Protein AF-A0A914USP0-F1 (afdb_monomer)

Sequence (148 aa):
LVAVSGEPKIKLSQEVAKITLPGRKRSYRLFGKSGFHILDLMMLDDEPPPQVNQSILCRHPFEESKRAIVVPTRVEPLHVQFWGENRILVDLPTLEGARERVKQSLSHVRQDHKRYLNPTPYKVSVSEKLYTFLHSLWLQNAPIGQLE

pLDDT: mean 94.47, std 4.15, range [68.31, 98.44]

InterPro domains:
  IPR007229 Nicotinate phosphoribosyltransferase family [PTHR11098] (1-148)
  IPR036068 Nicotinate phosphoribosyltransferase-like, C-terminal [SSF51690] (1-145)
  IPR041619 Nicotinate phosphoribosyltransferase C-terminal domain [PF17956] (24-133)

Radius of gyration: 18.16 Å; Cα contacts (8 Å, |Δi|>4): 212; chains: 1; bounding box: 42×36×61 Å

Foldseek 3Di:
DQADPQHGDWDDDPDPVPIDQHAAWWKKFFADPVLATQAIEIEHPPDDFDDAQDWFKWADLRDRVDIDIDRGNDIGTPDDCQDDPNDGPDDDDDPVRVVVVVVVNVVRHDVQQVDPPPRDDGHYTYGPVSSVVRVVVCVVPPDDDDDD

Solvent-accessible surface area (backbone atoms only — not comparable to full-atom values): 8863 Å² total; per-residue (Å²): 126,29,53,57,99,86,43,62,33,71,50,84,51,91,54,68,90,67,43,52,78,48,36,63,66,44,41,34,40,32,20,34,90,87,62,26,62,64,36,39,39,36,34,44,65,88,54,82,79,81,53,63,74,41,78,43,62,36,28,38,81,86,42,85,88,48,58,48,79,44,58,22,66,41,67,42,75,70,73,75,76,47,68,53,97,94,38,76,70,52,86,79,74,49,74,67,55,51,52,48,51,50,56,56,54,56,70,29,44,54,68,58,59,69,39,91,71,86,41,48,82,80,48,65,26,23,30,65,67,43,40,52,50,46,52,53,55,45,64,74,69,50,85,81,83,83,85,132

Secondary structure (DSSP, 8-state):
--EETTEE-----SSGGGPPPPS-EEEEEEEPTTSSEEEEEEEETTSPPPPTT--EEEE-SS-TT-EEEE--SEEEE-----EETTEE-SPPPPHHHHHHHHHHHHHSS-GGGG-SSSPPPPPEEE-HHHHHHHHHHHHHHSPPPPP-

Nearest PDB structures (foldseek):
  4mzy-assembly1_A  TM=9.154E-01  e=1.248E-09  Enterococcus faecalis V583
  4yub-assembly1_B  TM=9.276E-01  e=2.763E-09  Homo sapiens
  4yub-assembly1_A  TM=9.473E-01  e=4.321E-08  Homo sapiens

Mean predicted aligned error: 3.97 Å

Structure (mmCIF, N/CA/C/O backbone):
data_AF-A0A914USP0-F1
#
_entry.id   AF-A0A914USP0-F1
#
loop_
_atom_site.group_PDB
_atom_site.id
_atom_site.type_symbol
_atom_site.label_atom_id
_atom_site.label_alt_id
_atom_site.label_comp_id
_atom_site.label_asym_id
_atom_site.label_entity_id
_atom_site.label_seq_id
_atom_site.pdbx_PDB_ins_code
_atom_site.Cartn_x
_atom_site.Cartn_y
_atom_site.Cartn_z
_atom_site.occupancy
_atom_site.B_iso_or_equiv
_atom_site.auth_seq_id
_atom_site.auth_comp_id
_atom_site.auth_asym_id
_atom_site.auth_atom_id
_atom_site.pdbx_PDB_model_num
ATOM 1 N N . LEU A 1 1 ? -17.903 -2.415 0.036 1.00 87.25 1 LEU A N 1
ATOM 2 C CA . LEU A 1 1 ? -18.267 -1.021 -0.296 1.00 87.25 1 LEU A CA 1
ATOM 3 C C . LEU A 1 1 ? -17.497 -0.097 0.633 1.00 87.25 1 LEU A C 1
ATOM 5 O O . LEU A 1 1 ? -17.545 -0.336 1.829 1.00 87.25 1 LEU A O 1
ATOM 9 N N . VAL A 1 2 ? -16.747 0.873 0.105 1.00 93.00 2 VAL A N 1
ATOM 10 C CA . VAL A 1 2 ? -15.881 1.751 0.926 1.00 93.00 2 VAL A CA 1
ATOM 11 C C . VAL A 1 2 ? -16.444 3.162 1.105 1.00 93.00 2 VAL A C 1
ATOM 13 O O . VAL A 1 2 ? -16.075 3.849 2.055 1.00 93.00 2 VAL A O 1
ATOM 16 N N . ALA A 1 3 ? -17.337 3.590 0.209 1.00 93.81 3 ALA A N 1
ATOM 17 C CA . ALA A 1 3 ? -18.076 4.843 0.302 1.00 93.81 3 ALA A CA 1
ATOM 18 C C . ALA A 1 3 ? -19.391 4.769 -0.497 1.00 93.81 3 ALA A C 1
ATOM 20 O O . ALA A 1 3 ? -19.452 4.046 -1.493 1.00 93.81 3 ALA A O 1
ATOM 21 N N . VAL A 1 4 ? -20.411 5.526 -0.083 1.00 94.00 4 VAL A N 1
ATOM 22 C CA . VAL A 1 4 ? -21.715 5.687 -0.758 1.00 94.00 4 VAL A CA 1
ATOM 23 C C . VAL A 1 4 ? -22.079 7.159 -0.748 1.00 94.00 4 VAL A C 1
ATOM 25 O O . VAL A 1 4 ? -22.039 7.772 0.309 1.00 94.00 4 VAL A O 1
ATOM 28 N N . SER A 1 5 ? -22.407 7.732 -1.908 1.00 92.00 5 SER A N 1
ATOM 29 C CA . SER A 1 5 ? -22.776 9.156 -2.024 1.00 92.00 5 SER A CA 1
ATOM 30 C C . SER A 1 5 ? -21.759 10.118 -1.387 1.00 92.00 5 SER A C 1
ATOM 32 O O . SER A 1 5 ? -22.122 11.152 -0.846 1.00 92.00 5 SER A O 1
ATOM 34 N N . GLY A 1 6 ? -20.470 9.760 -1.425 1.00 87.56 6 GLY A N 1
ATOM 35 C CA . GLY A 1 6 ? -19.387 10.525 -0.795 1.00 87.56 6 GLY A CA 1
ATOM 36 C C . GLY A 1 6 ? -19.138 10.186 0.678 1.00 87.56 6 GLY A C 1
ATOM 37 O O . GLY A 1 6 ? -18.046 10.448 1.175 1.00 87.56 6 GLY A O 1
ATOM 38 N N . GLU A 1 7 ? -20.069 9.517 1.356 1.00 92.19 7 GLU A N 1
ATOM 39 C CA . GLU A 1 7 ? -19.891 9.106 2.745 1.00 92.19 7 GLU A CA 1
ATOM 40 C C . GLU A 1 7 ? -19.054 7.830 2.857 1.00 92.19 7 GLU A C 1
ATOM 42 O O . GLU A 1 7 ? -19.377 6.825 2.212 1.00 92.19 7 GLU A O 1
ATOM 47 N N . PRO A 1 8 ? -18.018 7.801 3.705 1.00 94.38 8 PRO A N 1
ATOM 48 C CA . PRO A 1 8 ? -17.245 6.593 3.955 1.00 94.38 8 PRO A CA 1
ATOM 49 C C . PRO A 1 8 ? -18.080 5.523 4.667 1.00 94.38 8 PRO A C 1
ATOM 51 O O . PRO A 1 8 ? -18.925 5.824 5.505 1.00 94.38 8 PRO A O 1
ATOM 54 N N . LYS A 1 9 ? -17.819 4.251 4.356 1.00 93.56 9 LYS A N 1
ATOM 55 C CA . LYS A 1 9 ? -18.446 3.102 5.021 1.00 93.56 9 LYS A CA 1
ATOM 56 C C . LYS A 1 9 ? -17.372 2.156 5.550 1.00 93.56 9 LYS A C 1
ATOM 58 O O . LYS A 1 9 ? -16.379 1.897 4.867 1.00 93.56 9 LYS A O 1
ATOM 63 N N . ILE A 1 10 ? -17.593 1.642 6.756 1.00 93.94 10 ILE A N 1
ATOM 64 C CA . ILE A 1 10 ? -16.735 0.662 7.420 1.00 93.94 10 ILE A CA 1
ATOM 65 C C . ILE A 1 10 ? -17.568 -0.564 7.791 1.00 93.94 10 ILE A C 1
ATOM 67 O O . ILE A 1 10 ? -18.677 -0.443 8.305 1.00 93.94 10 ILE A O 1
ATOM 71 N N . LYS A 1 11 ? -17.041 -1.755 7.510 1.00 92.56 11 LYS A N 1
ATOM 72 C CA . LYS A 1 11 ? -17.574 -3.012 8.027 1.00 92.56 11 LYS A CA 1
ATOM 73 C C . LYS A 1 11 ? -16.739 -3.425 9.234 1.00 92.56 11 LYS A C 1
ATOM 75 O O . LYS A 1 11 ? -15.535 -3.650 9.092 1.00 92.56 11 LYS A O 1
ATOM 80 N N . LEU A 1 12 ? -17.389 -3.561 10.386 1.00 90.56 12 LEU A N 1
ATOM 81 C CA . LEU A 1 12 ? -16.772 -4.107 11.589 1.00 90.56 12 LEU A CA 1
ATOM 82 C C . LEU A 1 12 ? -16.857 -5.633 11.611 1.00 90.56 12 LEU A C 1
ATOM 84 O O . LEU A 1 12 ? -17.737 -6.247 11.004 1.00 90.56 12 LEU A O 1
ATOM 88 N N . SER A 1 13 ? -15.892 -6.242 12.284 1.00 89.69 13 SER A N 1
ATOM 89 C CA . SER A 1 13 ? -15.756 -7.684 12.445 1.00 89.69 13 SER A CA 1
ATOM 90 C C . SER A 1 13 ? -15.074 -7.952 13.780 1.00 89.69 13 SER A C 1
ATOM 92 O O . SER A 1 13 ? -14.255 -7.145 14.215 1.00 89.69 13 SER A O 1
ATOM 94 N N . GLN A 1 14 ? -15.386 -9.085 14.409 1.00 86.88 14 GLN A N 1
ATOM 95 C CA . GLN A 1 14 ? -14.673 -9.545 15.606 1.00 86.88 14 GLN A CA 1
ATOM 96 C C . GLN A 1 14 ? -13.192 -9.806 15.296 1.00 86.88 14 GLN A C 1
ATOM 98 O O . GLN A 1 14 ? -12.309 -9.456 16.071 1.00 86.88 14 GLN A O 1
ATOM 103 N N . GLU A 1 15 ? -12.908 -10.372 14.122 1.00 88.69 15 GLU A N 1
ATOM 104 C CA . GLU A 1 15 ? -11.541 -10.485 13.620 1.00 88.69 15 GLU A CA 1
ATOM 105 C C . GLU A 1 15 ? -11.093 -9.168 12.986 1.00 88.69 15 GLU A C 1
ATOM 107 O O . GLU A 1 15 ? -11.628 -8.756 11.950 1.00 88.69 15 GLU A O 1
ATOM 112 N N . VAL A 1 16 ? -10.058 -8.559 13.565 1.00 86.06 16 VAL A N 1
ATOM 113 C CA . VAL A 1 16 ? -9.477 -7.284 13.116 1.00 86.06 16 VAL A CA 1
ATOM 114 C C . VAL A 1 16 ? -9.009 -7.350 11.658 1.00 86.06 16 VAL A C 1
ATOM 116 O O . VAL A 1 16 ? -9.239 -6.423 10.886 1.00 86.06 16 VAL A O 1
ATOM 119 N N . ALA A 1 17 ? -8.450 -8.487 11.233 1.00 85.25 17 ALA A N 1
ATOM 120 C CA . ALA A 1 17 ? -8.002 -8.703 9.856 1.00 85.25 17 ALA A CA 1
ATOM 121 C C . ALA A 1 17 ? -9.137 -8.642 8.809 1.00 85.25 17 ALA A C 1
ATOM 123 O O . ALA A 1 17 ? -8.868 -8.466 7.622 1.00 85.25 17 ALA A O 1
ATOM 124 N N . LYS A 1 18 ? -10.403 -8.780 9.230 1.00 89.38 18 LYS A N 1
ATOM 125 C CA . LYS A 1 18 ? -11.592 -8.718 8.363 1.00 89.38 18 LYS A CA 1
ATOM 126 C C . LYS A 1 18 ? -12.265 -7.338 8.361 1.00 89.38 18 LYS A C 1
ATOM 128 O O . LYS A 1 18 ? -13.294 -7.171 7.699 1.00 89.38 18 LYS A O 1
ATOM 133 N N . ILE A 1 19 ? -11.718 -6.360 9.088 1.00 91.94 19 ILE A N 1
ATOM 134 C CA . ILE A 1 19 ? -12.193 -4.974 9.064 1.00 91.94 19 ILE A CA 1
ATOM 135 C C . ILE A 1 19 ? -11.777 -4.331 7.738 1.00 91.94 19 ILE A C 1
ATOM 137 O O . ILE A 1 19 ? -10.642 -4.448 7.281 1.00 91.94 19 ILE A O 1
ATOM 141 N N . THR A 1 20 ? -12.711 -3.643 7.088 1.00 93.31 20 THR A N 1
ATOM 142 C CA . THR A 1 20 ? -12.449 -2.979 5.804 1.00 93.31 20 THR A CA 1
ATOM 143 C C . THR A 1 20 ? -11.856 -1.588 6.005 1.00 93.31 20 THR A C 1
ATOM 145 O O . THR A 1 20 ? -12.352 -0.839 6.841 1.00 93.31 20 THR A O 1
ATOM 148 N N . LEU A 1 21 ? -10.901 -1.178 5.163 1.00 94.81 21 LEU A N 1
ATOM 149 C CA . LEU A 1 21 ? -10.422 0.210 5.139 1.00 94.81 21 LEU A CA 1
ATOM 150 C C . LEU A 1 21 ? -11.479 1.137 4.501 1.00 94.81 21 LEU A C 1
ATOM 152 O O . LEU A 1 21 ? -11.802 0.946 3.319 1.00 94.81 21 LEU A O 1
ATOM 156 N N . PRO A 1 22 ? -11.998 2.149 5.220 1.00 95.00 22 PRO A N 1
ATOM 157 C CA . PRO A 1 22 ? -13.055 3.031 4.727 1.00 95.00 22 PRO A CA 1
ATOM 158 C C . PRO A 1 22 ? -12.543 4.053 3.701 1.00 95.00 22 PRO A C 1
ATOM 160 O O . PRO A 1 22 ? -11.335 4.224 3.514 1.00 95.00 22 PRO A O 1
ATOM 163 N N . GLY A 1 23 ? -13.471 4.722 3.015 1.00 94.88 23 GLY A N 1
ATOM 164 C CA . GLY A 1 23 ? -13.199 5.863 2.134 1.00 94.88 23 GLY A CA 1
ATOM 165 C C . GLY A 1 23 ? -12.622 5.509 0.758 1.00 94.88 23 GLY A C 1
ATOM 166 O O . GLY A 1 23 ? -12.190 4.381 0.496 1.00 94.88 23 GLY A O 1
ATOM 167 N N . ARG A 1 24 ? -12.617 6.490 -0.150 1.00 95.69 24 ARG A N 1
ATOM 168 C CA . ARG A 1 24 ? -11.903 6.396 -1.435 1.00 95.69 24 ARG A CA 1
ATOM 169 C C . ARG A 1 24 ? -10.405 6.569 -1.196 1.00 95.69 24 ARG A C 1
ATOM 171 O O . ARG A 1 24 ? -10.008 7.378 -0.362 1.00 95.69 24 ARG A O 1
ATOM 178 N N . LYS A 1 25 ? -9.590 5.777 -1.894 1.00 96.88 25 LYS A N 1
ATOM 179 C CA . LYS A 1 25 ? -8.150 5.676 -1.641 1.00 96.88 25 LYS A CA 1
ATOM 180 C C . LYS A 1 25 ? -7.341 5.647 -2.930 1.00 96.88 25 LYS A C 1
ATOM 182 O O . LYS A 1 25 ? -7.777 5.075 -3.931 1.00 96.88 25 LYS A O 1
ATOM 187 N N . ARG A 1 26 ? -6.124 6.173 -2.848 1.00 97.50 26 ARG A N 1
ATOM 188 C CA . ARG A 1 26 ? -5.048 5.984 -3.825 1.00 97.50 26 ARG A CA 1
ATOM 189 C C . ARG A 1 26 ? -3.970 5.099 -3.225 1.00 97.50 26 ARG A C 1
ATOM 191 O O . ARG A 1 26 ? -3.810 5.030 -2.007 1.00 97.50 26 ARG A O 1
ATOM 198 N N . SER A 1 27 ? -3.257 4.383 -4.080 1.00 97.94 27 SER A N 1
ATOM 199 C CA . SER A 1 27 ? -2.187 3.485 -3.658 1.00 97.94 27 SER A CA 1
ATOM 200 C C . SER A 1 27 ? -0.917 3.788 -4.429 1.00 97.94 27 SER A C 1
ATOM 202 O O . SER A 1 27 ? -0.960 4.014 -5.639 1.00 97.94 27 SER A O 1
ATOM 204 N N . TYR A 1 28 ? 0.198 3.795 -3.711 1.00 98.44 28 TYR A N 1
ATOM 205 C CA . TYR A 1 28 ? 1.507 4.162 -4.223 1.00 98.44 28 TYR A CA 1
ATOM 206 C C . TYR A 1 28 ? 2.527 3.109 -3.826 1.00 98.44 28 TYR A C 1
ATOM 208 O O . TYR A 1 28 ? 2.604 2.726 -2.663 1.00 98.44 28 TYR A O 1
ATOM 216 N N . ARG A 1 29 ? 3.354 2.682 -4.770 1.00 98.25 29 ARG A N 1
ATOM 217 C CA . ARG A 1 29 ? 4.502 1.830 -4.494 1.00 98.25 29 ARG A CA 1
ATOM 218 C C . ARG A 1 29 ? 5.725 2.679 -4.211 1.00 98.25 29 ARG A C 1
ATOM 220 O O . ARG A 1 29 ? 6.107 3.520 -5.027 1.00 98.25 29 ARG A O 1
ATOM 227 N N . LEU A 1 30 ? 6.339 2.451 -3.055 1.00 98.19 30 LEU A N 1
ATOM 228 C CA . LEU A 1 30 ? 7.528 3.171 -2.616 1.00 98.19 30 LEU A CA 1
ATOM 229 C C . LEU A 1 30 ? 8.783 2.346 -2.901 1.00 98.19 30 LEU A C 1
ATOM 231 O O . LEU A 1 30 ? 8.883 1.182 -2.507 1.00 98.19 30 LEU A O 1
ATOM 235 N N . PHE A 1 31 ? 9.759 2.967 -3.554 1.00 97.62 31 PHE A N 1
ATOM 236 C CA . PHE A 1 31 ? 11.043 2.357 -3.886 1.00 97.62 31 PHE A CA 1
ATOM 237 C C . PHE A 1 31 ? 12.139 2.862 -2.957 1.00 97.62 31 PHE A C 1
ATOM 239 O O . PHE A 1 31 ? 12.176 4.036 -2.589 1.00 97.62 31 PHE A O 1
ATOM 246 N N . GLY A 1 32 ? 13.050 1.964 -2.592 1.00 94.75 32 GLY A N 1
ATOM 247 C CA . GLY A 1 32 ? 14.218 2.298 -1.790 1.00 94.75 32 GLY A CA 1
ATOM 248 C C . GLY A 1 32 ? 15.424 2.693 -2.621 1.00 94.75 32 GLY A C 1
ATOM 249 O O . GLY A 1 32 ? 15.467 2.491 -3.832 1.00 94.75 32 GLY A O 1
ATOM 250 N N . LYS A 1 33 ? 16.467 3.172 -1.938 1.00 93.50 33 LYS A N 1
ATOM 251 C CA . LYS A 1 33 ? 17.760 3.517 -2.556 1.00 93.50 33 LYS A CA 1
ATOM 252 C C . LYS A 1 33 ? 18.376 2.372 -3.367 1.00 93.50 33 LYS A C 1
ATOM 254 O O . LYS A 1 33 ? 19.064 2.627 -4.342 1.00 93.50 33 LYS A O 1
ATOM 259 N N . SER A 1 34 ? 18.098 1.125 -2.992 1.00 92.81 34 SER A N 1
ATOM 260 C CA . SER A 1 34 ? 18.542 -0.075 -3.707 1.00 92.81 34 SER A CA 1
ATOM 261 C C . SER A 1 34 ? 17.767 -0.366 -5.001 1.00 92.81 34 SER A C 1
ATOM 263 O O . SER A 1 34 ? 18.059 -1.353 -5.665 1.00 92.81 34 SER A O 1
ATOM 265 N N . GLY A 1 35 ? 16.760 0.441 -5.352 1.00 93.12 35 GLY A N 1
ATOM 266 C CA . GLY A 1 35 ? 15.921 0.241 -6.537 1.00 93.12 35 GLY A CA 1
ATOM 267 C C . GLY A 1 35 ? 14.846 -0.839 -6.379 1.00 93.12 35 GLY A C 1
ATOM 268 O O . GLY A 1 35 ? 14.094 -1.089 -7.322 1.00 93.12 35 GLY A O 1
ATOM 269 N N . PHE A 1 36 ? 14.744 -1.465 -5.202 1.00 96.56 36 PHE A N 1
ATOM 270 C CA . PHE A 1 36 ? 13.705 -2.444 -4.892 1.00 96.56 36 PHE A CA 1
ATOM 271 C C . PHE A 1 36 ? 12.473 -1.804 -4.248 1.00 96.56 36 PHE A C 1
ATOM 273 O O . PHE A 1 36 ? 12.556 -0.765 -3.584 1.00 96.56 36 PHE A O 1
ATOM 280 N N . HIS A 1 37 ? 11.335 -2.482 -4.381 1.00 95.50 37 HIS A N 1
ATOM 281 C CA . HIS A 1 37 ? 10.106 -2.140 -3.673 1.00 95.50 37 HIS A CA 1
ATOM 282 C C . HIS A 1 37 ? 10.313 -2.239 -2.153 1.00 95.50 37 HIS A C 1
ATOM 284 O O . HIS A 1 37 ? 10.809 -3.253 -1.657 1.00 95.50 37 HIS A O 1
ATOM 290 N N . ILE A 1 38 ? 9.901 -1.211 -1.410 1.00 95.56 38 ILE A N 1
ATOM 291 C CA . ILE A 1 38 ? 9.901 -1.212 0.060 1.00 95.56 38 ILE A CA 1
ATOM 292 C C . ILE A 1 38 ? 8.543 -1.674 0.584 1.00 95.56 38 ILE A C 1
ATOM 294 O O . ILE A 1 38 ? 8.477 -2.597 1.396 1.00 95.56 38 ILE A O 1
ATOM 298 N N . LEU A 1 39 ? 7.485 -0.983 0.160 1.00 97.50 39 LEU A N 1
ATOM 299 C CA . LEU A 1 39 ? 6.107 -1.195 0.590 1.00 97.50 39 LEU A CA 1
ATOM 300 C C . LEU A 1 39 ? 5.137 -0.522 -0.383 1.00 97.50 39 LEU A C 1
ATOM 302 O O . LEU A 1 39 ? 5.533 0.391 -1.118 1.00 97.50 39 LEU A O 1
ATOM 306 N N . ASP A 1 40 ? 3.874 -0.931 -0.319 1.00 98.38 40 ASP A N 1
ATOM 307 C CA . ASP A 1 40 ? 2.766 -0.211 -0.943 1.00 98.38 40 ASP A CA 1
ATOM 308 C C . ASP A 1 40 ? 2.040 0.618 0.131 1.00 98.38 40 ASP A C 1
ATOM 310 O O . ASP A 1 40 ? 1.683 0.118 1.200 1.00 98.38 40 ASP A O 1
ATOM 314 N N . LEU A 1 41 ? 1.850 1.905 -0.142 1.00 98.44 41 LEU A N 1
ATOM 315 C CA . LEU A 1 41 ? 1.215 2.882 0.733 1.00 98.44 41 LEU A CA 1
ATOM 316 C C . LEU A 1 41 ? -0.179 3.226 0.208 1.00 98.44 41 LEU A C 1
ATOM 318 O O . LEU A 1 41 ? -0.327 3.696 -0.918 1.00 98.44 41 LEU A O 1
ATOM 322 N N . MET A 1 42 ? -1.198 3.042 1.040 1.00 98.31 42 MET A N 1
ATOM 323 C CA . MET A 1 42 ? -2.553 3.524 0.800 1.00 98.31 42 MET A CA 1
ATOM 324 C C . MET A 1 42 ? -2.760 4.884 1.467 1.00 98.31 42 MET A C 1
ATOM 326 O O . MET A 1 42 ? -2.410 5.077 2.630 1.00 98.31 42 MET A O 1
ATOM 330 N N . MET A 1 43 ? -3.369 5.807 0.735 1.00 98.06 43 MET A N 1
ATOM 331 C CA . MET A 1 43 ? -3.703 7.159 1.184 1.00 98.06 43 MET A CA 1
ATOM 332 C C . MET A 1 43 ? -5.155 7.455 0.807 1.00 98.06 43 MET A C 1
ATOM 334 O O . MET A 1 43 ? -5.687 6.845 -0.125 1.00 98.06 43 MET A O 1
ATOM 338 N N . LEU A 1 44 ? -5.814 8.361 1.517 1.00 97.12 44 LEU A N 1
ATOM 339 C CA . LEU A 1 44 ? -7.098 8.917 1.103 1.00 97.12 44 LEU A CA 1
ATOM 340 C C . LEU A 1 44 ? -6.950 9.648 -0.239 1.00 97.12 44 LEU A C 1
ATOM 342 O O . LEU A 1 44 ? -5.882 10.143 -0.592 1.00 97.12 44 LEU A O 1
ATOM 346 N N . ASP A 1 45 ? -8.031 9.681 -1.012 1.00 94.94 45 ASP A N 1
ATOM 347 C CA . ASP A 1 45 ? -8.048 10.271 -2.361 1.00 94.94 45 ASP A CA 1
ATOM 3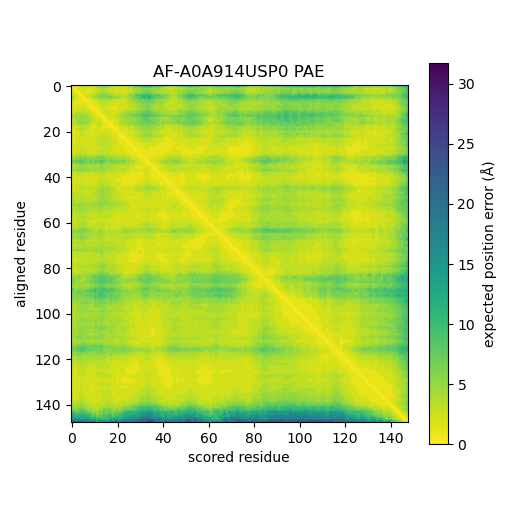48 C C . ASP A 1 45 ? -7.799 11.793 -2.379 1.00 94.94 45 ASP A C 1
ATOM 350 O O . ASP A 1 45 ? -7.368 12.333 -3.396 1.00 94.94 45 ASP A O 1
ATOM 354 N N . ASP A 1 46 ? -8.041 12.468 -1.253 1.00 94.56 46 ASP A N 1
ATOM 355 C CA . ASP A 1 46 ? -7.848 13.909 -1.062 1.00 94.56 46 ASP A CA 1
ATOM 356 C C . ASP A 1 46 ? -6.459 14.275 -0.506 1.00 94.56 46 ASP A C 1
ATOM 358 O O . ASP A 1 46 ? -6.161 15.452 -0.299 1.00 94.56 46 ASP A O 1
ATOM 362 N N . GLU A 1 47 ? -5.601 13.288 -0.233 1.00 96.31 47 GLU A N 1
ATOM 363 C CA . GLU A 1 47 ? -4.228 13.535 0.200 1.00 96.31 47 GLU A CA 1
ATOM 364 C C . GLU A 1 47 ? -3.322 13.886 -0.988 1.00 96.31 47 GLU A C 1
ATOM 366 O O . GLU A 1 47 ? -3.460 13.309 -2.075 1.00 96.31 47 GLU A O 1
ATOM 371 N N . PRO A 1 48 ? -2.342 14.789 -0.796 1.00 96.44 48 PRO A N 1
ATOM 372 C CA . PRO A 1 48 ? -1.297 14.974 -1.787 1.00 96.44 48 PRO A CA 1
ATOM 373 C C . PRO A 1 48 ? -0.499 13.667 -1.954 1.00 96.44 48 PRO A C 1
ATOM 375 O O . PRO A 1 48 ? -0.246 12.969 -0.966 1.00 96.44 48 PRO A O 1
ATOM 378 N N . PRO A 1 49 ? -0.080 13.322 -3.186 1.00 96.50 49 PRO A N 1
ATOM 379 C CA . PRO A 1 49 ? 0.732 12.136 -3.422 1.00 96.50 49 PRO A CA 1
ATOM 380 C C . PRO A 1 49 ? 2.068 12.224 -2.665 1.00 96.50 49 PRO A C 1
ATOM 382 O O . PRO A 1 49 ? 2.605 13.324 -2.490 1.00 96.50 49 PRO A O 1
ATOM 385 N N . PRO A 1 50 ? 2.649 11.082 -2.256 1.00 97.00 50 PRO A N 1
ATOM 386 C CA . PRO A 1 50 ? 3.945 11.080 -1.601 1.00 97.00 50 PRO A CA 1
ATOM 387 C C . PRO A 1 50 ? 5.025 11.540 -2.582 1.00 97.00 50 PRO A C 1
ATOM 389 O O . PRO A 1 50 ? 5.005 11.181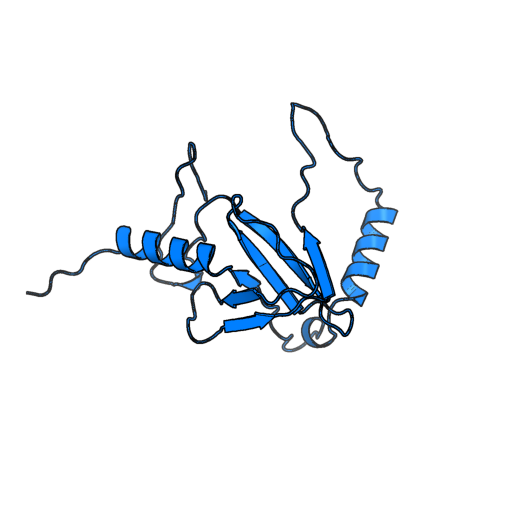 -3.762 1.00 97.00 50 PRO A O 1
ATOM 392 N N . GLN A 1 51 ? 5.975 12.334 -2.093 1.00 97.19 51 GLN A N 1
ATOM 393 C CA . GLN A 1 51 ? 7.035 12.902 -2.921 1.00 97.19 51 GLN A CA 1
ATOM 394 C C . GLN A 1 51 ? 8.331 12.103 -2.801 1.00 97.19 51 GLN A C 1
ATOM 396 O O . GLN A 1 51 ? 8.654 11.524 -1.761 1.00 97.19 51 GLN A O 1
ATOM 401 N N . VAL A 1 52 ? 9.098 12.095 -3.887 1.00 97.44 52 VAL A N 1
ATOM 402 C CA . VAL A 1 52 ? 10.442 11.514 -3.913 1.00 97.44 52 VAL A CA 1
ATOM 403 C C . VAL A 1 52 ? 11.358 12.306 -2.976 1.00 97.44 52 VAL A C 1
ATOM 405 O O . VAL A 1 52 ? 11.299 13.529 -2.930 1.00 97.44 52 VAL A O 1
ATOM 408 N N . ASN A 1 53 ? 12.217 11.604 -2.237 1.00 96.50 53 ASN A N 1
ATOM 409 C CA . ASN A 1 53 ? 13.153 12.146 -1.247 1.00 96.50 53 ASN A CA 1
ATOM 410 C C . ASN A 1 53 ? 12.511 12.863 -0.044 1.00 96.50 53 ASN A C 1
ATOM 412 O O . ASN A 1 53 ? 13.235 13.424 0.777 1.00 96.50 53 ASN A O 1
ATOM 416 N N . GLN A 1 54 ? 11.188 12.787 0.122 1.00 97.19 54 GLN A N 1
ATOM 417 C CA . GLN A 1 54 ? 10.493 13.285 1.308 1.00 97.19 54 GLN A CA 1
ATOM 418 C C . GLN A 1 54 ? 10.175 12.132 2.265 1.00 97.19 54 GLN A C 1
ATOM 420 O O . GLN A 1 54 ? 9.711 11.072 1.848 1.00 97.19 54 GLN A O 1
ATOM 425 N N . SER A 1 55 ? 10.430 12.318 3.561 1.00 96.69 55 SER A N 1
ATOM 426 C CA . SER A 1 55 ? 10.070 11.317 4.563 1.00 96.69 55 SER A CA 1
ATOM 427 C C . SER A 1 55 ? 8.553 11.212 4.717 1.00 96.69 55 SER A C 1
ATOM 429 O O . SER A 1 55 ? 7.843 12.213 4.790 1.00 96.69 55 SER A O 1
ATOM 431 N N . ILE A 1 56 ? 8.055 9.980 4.806 1.00 97.25 56 ILE A N 1
ATOM 432 C CA . ILE A 1 56 ? 6.651 9.689 5.082 1.00 97.25 56 ILE A CA 1
ATOM 433 C C . ILE A 1 56 ? 6.528 8.594 6.139 1.00 97.25 56 ILE A C 1
ATOM 435 O O . ILE A 1 56 ? 7.211 7.566 6.088 1.00 97.25 56 ILE A O 1
ATOM 439 N N . LEU A 1 57 ? 5.654 8.826 7.120 1.00 97.62 57 LEU A N 1
ATOM 440 C CA . LEU A 1 57 ? 5.313 7.837 8.134 1.00 97.62 57 LEU A CA 1
ATOM 441 C C . LEU A 1 57 ? 4.326 6.824 7.546 1.00 97.62 57 LEU A C 1
ATOM 443 O O . LEU A 1 57 ? 3.217 7.173 7.149 1.00 97.62 57 LEU A O 1
ATOM 447 N N . CYS A 1 58 ? 4.742 5.564 7.512 1.00 97.75 58 CYS A N 1
ATOM 448 C CA . CYS A 1 58 ? 3.957 4.433 7.039 1.00 97.75 58 CYS A CA 1
ATOM 449 C C . CYS A 1 58 ? 3.541 3.581 8.240 1.00 97.75 58 CYS A C 1
ATOM 451 O O . CYS A 1 58 ? 4.399 3.128 9.006 1.00 97.75 58 CYS A O 1
ATOM 453 N N . ARG A 1 59 ? 2.237 3.351 8.409 1.00 97.75 59 ARG A N 1
ATOM 454 C CA . ARG A 1 59 ? 1.687 2.596 9.546 1.00 97.75 59 ARG A CA 1
ATOM 455 C C . ARG A 1 59 ? 0.993 1.331 9.0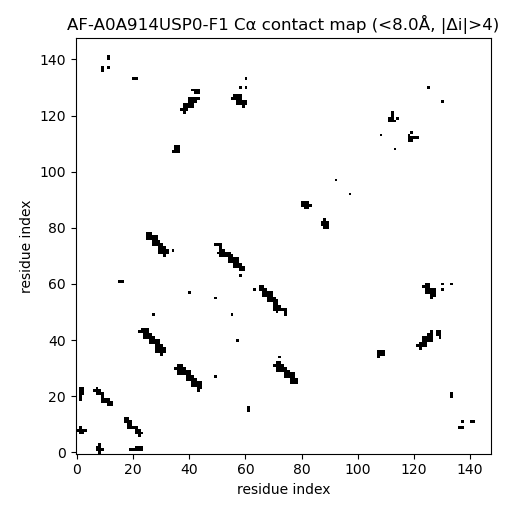75 1.00 97.75 59 ARG A C 1
ATOM 457 O O . ARG A 1 59 ? 0.367 1.319 8.016 1.00 97.75 59 ARG A O 1
ATOM 464 N N . HIS A 1 60 ? 1.074 0.268 9.865 1.00 96.75 60 HIS A N 1
ATOM 465 C CA . HIS A 1 60 ? 0.157 -0.849 9.705 1.00 96.75 60 HIS A CA 1
ATOM 466 C C . HIS A 1 60 ? -1.254 -0.386 10.103 1.00 96.75 60 HIS A C 1
ATOM 468 O O . HIS A 1 60 ? -1.392 0.304 11.113 1.00 96.75 60 HIS A O 1
ATOM 474 N N . PRO A 1 61 ? -2.307 -0.741 9.348 1.00 94.25 61 PRO A N 1
ATOM 475 C CA . PRO A 1 61 ? -3.661 -0.256 9.620 1.00 94.25 61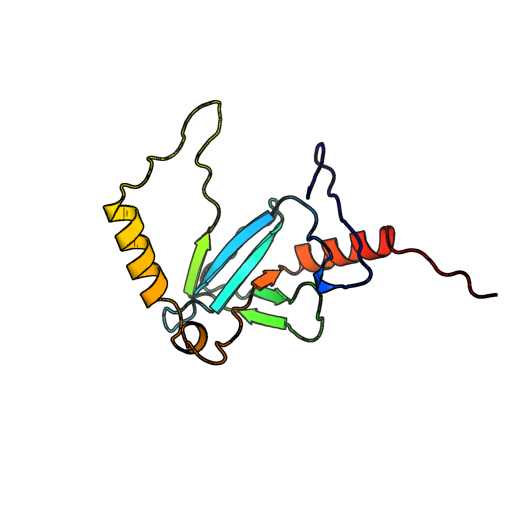 PRO A CA 1
ATOM 476 C C . PRO A 1 61 ? -4.221 -0.682 10.982 1.00 94.25 61 PRO A C 1
ATOM 478 O O . PRO A 1 61 ? -5.082 0.009 11.510 1.00 94.25 61 PRO A O 1
ATOM 481 N N . PHE A 1 62 ? -3.741 -1.796 11.540 1.00 92.19 62 PHE A N 1
ATOM 482 C CA . PHE A 1 62 ? -4.328 -2.419 12.733 1.00 92.19 62 PHE A CA 1
ATOM 483 C C . PHE A 1 62 ? -3.328 -2.767 13.843 1.00 92.19 62 PHE A C 1
ATOM 485 O O . PHE A 1 62 ? -3.725 -3.224 14.905 1.00 92.19 62 PHE A O 1
ATOM 492 N N . GLU A 1 63 ? -2.024 -2.618 13.592 1.00 93.44 63 GLU A N 1
ATOM 493 C CA . GLU A 1 63 ? -0.985 -2.987 14.563 1.00 93.44 63 GLU A CA 1
ATOM 494 C C . GLU A 1 63 ? -0.135 -1.755 14.852 1.00 93.44 63 GLU A C 1
ATOM 496 O O . GLU A 1 63 ? 0.764 -1.415 14.085 1.00 93.44 63 GLU A O 1
ATOM 501 N N . GLU A 1 64 ? -0.431 -1.063 15.949 1.00 89.94 64 GLU A N 1
ATOM 502 C CA . GLU A 1 64 ? 0.115 0.274 16.223 1.00 89.94 64 GLU A CA 1
ATOM 503 C C . GLU A 1 64 ? 1.643 0.290 16.371 1.00 89.94 64 GLU A C 1
ATOM 505 O O . GLU A 1 64 ? 2.313 1.257 15.995 1.00 89.94 64 GLU A O 1
ATOM 510 N N . SER A 1 65 ? 2.203 -0.810 16.881 1.00 93.00 65 SER A N 1
ATOM 511 C CA . SER A 1 65 ? 3.645 -1.008 17.039 1.00 93.00 65 SER A CA 1
ATOM 512 C C . SER A 1 65 ? 4.376 -1.148 15.699 1.00 93.00 65 SER A C 1
ATOM 514 O O . SER A 1 65 ? 5.577 -0.879 15.619 1.00 93.00 65 SER A O 1
ATOM 516 N N . LYS A 1 66 ? 3.673 -1.519 14.620 1.00 94.62 66 LYS A N 1
ATOM 517 C CA . LYS A 1 66 ? 4.241 -1.688 13.279 1.00 94.62 66 LYS A CA 1
ATOM 518 C C . LYS A 1 66 ? 4.132 -0.388 12.488 1.00 94.62 66 LYS A C 1
ATOM 520 O O . LYS A 1 66 ? 3.179 -0.152 11.746 1.00 94.62 66 LYS A O 1
ATOM 525 N N . ARG A 1 67 ? 5.166 0.442 12.602 1.00 96.25 67 ARG A N 1
ATOM 526 C CA . ARG A 1 67 ? 5.303 1.699 11.855 1.00 96.25 67 ARG A CA 1
ATOM 527 C C . ARG A 1 67 ? 6.748 1.960 11.456 1.00 96.25 67 ARG A C 1
ATOM 529 O O . ARG A 1 67 ? 7.672 1.522 12.136 1.00 96.25 67 ARG A O 1
ATOM 536 N N . ALA A 1 68 ? 6.944 2.664 10.348 1.00 96.38 68 ALA A N 1
ATOM 537 C CA . ALA A 1 68 ? 8.266 3.012 9.844 1.00 96.38 68 ALA A CA 1
ATOM 538 C C . ALA A 1 68 ? 8.238 4.348 9.100 1.00 96.38 68 ALA A C 1
ATOM 540 O O . ALA A 1 68 ? 7.263 4.665 8.423 1.00 96.38 68 ALA A O 1
ATOM 541 N N . ILE A 1 69 ? 9.332 5.102 9.186 1.00 97.31 69 ILE A N 1
ATOM 542 C CA . ILE A 1 69 ? 9.565 6.257 8.317 1.00 97.31 69 ILE A CA 1
ATOM 543 C C . ILE A 1 69 ? 10.277 5.760 7.060 1.00 97.31 69 ILE A C 1
ATOM 545 O O . ILE A 1 69 ? 11.293 5.069 7.147 1.00 97.31 69 ILE A O 1
ATOM 549 N N . VAL A 1 70 ? 9.744 6.114 5.895 1.00 96.69 70 VAL A N 1
ATOM 550 C CA . VAL A 1 70 ? 10.324 5.782 4.591 1.00 96.69 70 VAL A CA 1
ATOM 551 C C . VAL A 1 70 ? 10.683 7.068 3.865 1.00 96.69 70 VAL A C 1
ATOM 553 O O . VAL A 1 70 ? 9.900 8.009 3.851 1.00 96.69 70 VAL A O 1
ATOM 556 N N . VAL A 1 71 ? 11.862 7.094 3.244 1.00 97.62 71 VAL A N 1
ATOM 557 C CA . VAL A 1 71 ? 12.266 8.139 2.295 1.00 97.62 71 VAL A CA 1
ATOM 558 C C . VAL A 1 71 ? 12.381 7.470 0.923 1.00 97.62 71 VAL A C 1
ATOM 560 O O . VAL A 1 71 ? 13.379 6.783 0.675 1.00 97.62 71 VAL A O 1
ATOM 563 N N . PRO A 1 72 ? 11.347 7.562 0.069 1.00 97.38 72 PRO A N 1
ATOM 564 C CA . PRO A 1 72 ? 11.324 6.862 -1.203 1.00 97.38 72 PRO A CA 1
ATOM 565 C C . PRO A 1 72 ? 12.207 7.573 -2.230 1.00 97.38 72 PRO A C 1
ATOM 567 O O . PRO A 1 72 ? 12.162 8.792 -2.362 1.00 97.38 72 PRO A O 1
ATOM 570 N N . THR A 1 73 ? 12.978 6.815 -3.004 1.00 97.44 73 THR A N 1
ATOM 571 C CA . THR A 1 73 ? 13.747 7.348 -4.148 1.00 97.44 73 THR A CA 1
ATOM 572 C C . THR A 1 73 ? 12.945 7.355 -5.443 1.00 97.44 73 THR A C 1
ATOM 574 O O . THR A 1 73 ? 13.296 8.047 -6.393 1.00 97.44 73 THR A O 1
ATOM 577 N N . ARG A 1 74 ? 11.852 6.593 -5.483 1.00 97.31 74 ARG A N 1
ATOM 578 C CA . ARG A 1 74 ? 10.846 6.608 -6.542 1.00 97.31 74 ARG A CA 1
ATOM 579 C C . ARG A 1 74 ? 9.489 6.295 -5.925 1.00 97.31 74 ARG A C 1
ATOM 581 O O . ARG A 1 74 ? 9.384 5.484 -5.002 1.00 97.31 74 ARG A O 1
ATOM 588 N N . VAL A 1 75 ? 8.464 6.946 -6.457 1.00 97.75 75 VAL A N 1
ATOM 589 C CA . VAL A 1 75 ? 7.064 6.758 -6.085 1.00 97.75 75 VAL A CA 1
ATOM 590 C C . VAL A 1 75 ? 6.301 6.410 -7.353 1.00 97.75 75 VAL A C 1
ATOM 592 O O . VAL A 1 75 ? 6.403 7.125 -8.346 1.00 97.75 75 VAL A O 1
ATOM 595 N N . GLU A 1 76 ? 5.555 5.311 -7.334 1.00 97.25 76 GLU A N 1
ATOM 596 C CA . GLU A 1 76 ? 4.757 4.863 -8.477 1.00 97.25 76 GLU A CA 1
ATOM 597 C C . GLU A 1 76 ? 3.274 4.778 -8.093 1.00 97.25 76 GLU A C 1
ATOM 599 O O . GLU A 1 76 ? 2.937 4.019 -7.182 1.00 97.25 76 GLU A O 1
ATOM 604 N N . PRO A 1 77 ? 2.372 5.530 -8.748 1.00 97.38 77 PRO A N 1
ATOM 605 C CA . PRO A 1 77 ? 0.937 5.366 -8.545 1.00 97.38 77 PRO A CA 1
ATOM 606 C C . PRO A 1 77 ? 0.472 4.019 -9.111 1.00 97.38 77 PRO A C 1
ATOM 608 O O . PRO A 1 77 ? 0.780 3.670 -10.246 1.00 97.38 77 PRO A O 1
ATOM 611 N N . LEU A 1 78 ? -0.289 3.261 -8.321 1.00 96.62 78 LEU A N 1
ATOM 612 C CA . LEU A 1 78 ? -0.754 1.921 -8.698 1.00 96.62 78 LEU A CA 1
ATOM 613 C C . LEU A 1 78 ? -2.136 1.918 -9.357 1.00 96.62 78 LEU A C 1
ATOM 615 O O . LEU A 1 78 ? -2.490 0.965 -10.048 1.00 96.62 78 LEU A O 1
ATOM 619 N N . HIS A 1 79 ? -2.930 2.963 -9.133 1.00 95.25 79 HIS A N 1
ATOM 620 C CA . HIS A 1 79 ? -4.237 3.118 -9.761 1.00 95.25 79 HIS A CA 1
ATOM 621 C C . HIS A 1 79 ? -4.111 3.995 -11.005 1.00 95.25 79 HIS A C 1
ATOM 623 O O . HIS A 1 79 ? -3.611 5.115 -10.929 1.00 95.25 79 HIS A O 1
ATOM 629 N N . VAL A 1 80 ? -4.611 3.490 -12.131 1.00 93.69 80 VAL A N 1
ATOM 630 C CA . VAL A 1 80 ? -4.712 4.213 -13.402 1.00 93.69 80 VAL A CA 1
ATOM 631 C C . VAL A 1 80 ? -6.175 4.218 -13.824 1.00 93.69 80 VAL A C 1
ATOM 633 O O . VAL A 1 80 ? -6.850 3.188 -13.762 1.00 93.69 80 VAL A O 1
ATOM 636 N N . GLN A 1 81 ? -6.680 5.378 -14.235 1.00 94.25 81 GLN A N 1
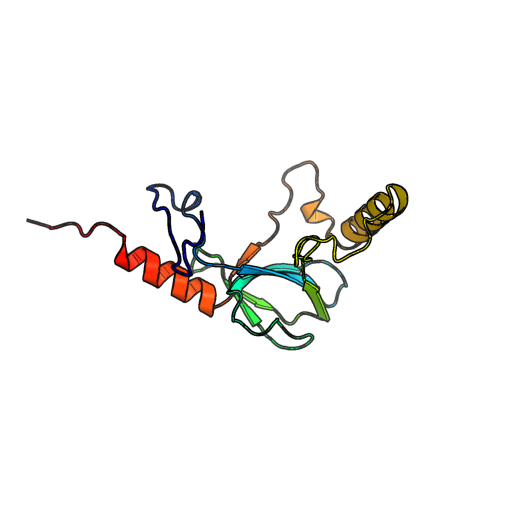ATOM 637 C CA . GLN A 1 81 ? -8.052 5.511 -14.703 1.00 94.25 81 GLN A CA 1
ATOM 638 C C . GLN A 1 81 ? -8.143 5.088 -16.174 1.00 94.25 81 GLN A C 1
ATOM 640 O O . GLN A 1 81 ? -7.834 5.865 -17.068 1.00 94.25 81 GLN A O 1
ATOM 645 N N . PHE A 1 82 ? -8.578 3.852 -16.425 1.00 94.81 82 PHE A N 1
ATOM 646 C CA . PHE A 1 82 ? -8.767 3.341 -17.789 1.00 94.81 82 PHE A CA 1
ATOM 647 C C . PHE A 1 82 ? -10.077 3.800 -18.429 1.00 94.81 82 PHE A C 1
ATOM 649 O O . PHE A 1 82 ? -10.132 3.980 -19.641 1.00 94.81 82 PHE A O 1
ATOM 656 N N . TRP A 1 83 ? -11.125 3.986 -17.626 1.00 95.75 83 TRP A N 1
ATOM 657 C CA . TRP A 1 83 ? -12.457 4.358 -18.091 1.00 95.75 83 TRP A CA 1
ATOM 658 C C . TRP A 1 83 ? -12.952 5.604 -17.362 1.00 95.75 83 TRP A C 1
ATOM 660 O O . TRP A 1 83 ? -12.869 5.706 -16.136 1.00 95.75 83 TRP A O 1
ATOM 670 N N . GLY A 1 84 ? -13.494 6.548 -18.116 1.00 94.81 84 GLY A N 1
ATOM 671 C CA . GLY A 1 84 ? -14.096 7.774 -17.608 1.00 94.81 84 GLY A CA 1
ATOM 672 C C . GLY A 1 84 ? -14.741 8.542 -18.748 1.00 94.81 84 GLY A C 1
ATOM 673 O O . GLY A 1 84 ? -14.417 8.302 -19.905 1.00 94.81 84 GLY A O 1
ATOM 674 N N . GLU A 1 85 ? -15.684 9.431 -18.437 1.00 94.44 85 GLU A N 1
ATOM 675 C CA . GLU A 1 85 ? -16.363 10.242 -19.465 1.00 94.44 85 GLU A CA 1
ATOM 676 C C . GLU A 1 85 ? -16.984 9.386 -20.591 1.00 94.44 85 GLU A C 1
ATOM 678 O O . GLU A 1 85 ? -16.976 9.764 -21.759 1.00 94.44 85 GLU A O 1
ATOM 683 N N . ASN A 1 86 ? -17.493 8.197 -20.239 1.00 95.38 86 ASN A N 1
ATOM 684 C CA . ASN A 1 86 ? -18.052 7.201 -21.163 1.00 95.38 86 ASN A CA 1
ATOM 685 C C . ASN A 1 86 ? -17.100 6.732 -22.278 1.00 95.38 86 ASN A C 1
ATOM 687 O O . ASN A 1 86 ? -17.553 6.288 -23.333 1.00 95.38 86 ASN A O 1
ATOM 691 N N . ARG A 1 87 ? -15.786 6.799 -22.051 1.00 95.69 87 ARG A N 1
ATOM 692 C CA . ARG A 1 87 ? -14.769 6.331 -22.995 1.00 95.69 87 ARG A CA 1
ATOM 693 C C . ARG A 1 87 ? -13.573 5.701 -22.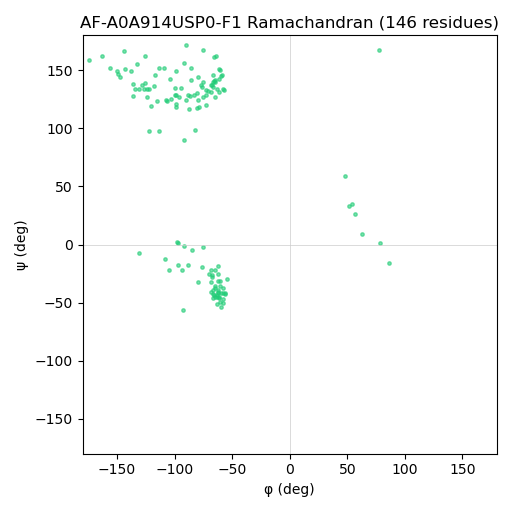289 1.00 95.69 87 ARG A C 1
ATOM 695 O O . ARG A 1 87 ? -13.372 5.850 -21.081 1.00 95.69 87 ARG A O 1
ATOM 702 N N . ILE A 1 88 ? -12.760 5.010 -23.080 1.00 95.62 88 ILE A N 1
ATOM 703 C CA . ILE A 1 88 ? -11.427 4.574 -22.668 1.00 95.62 88 ILE A CA 1
ATOM 704 C C . ILE A 1 88 ? -10.505 5.800 -22.701 1.00 95.62 88 ILE A C 1
ATOM 706 O O . ILE A 1 88 ? -10.461 6.510 -23.703 1.00 95.62 88 ILE A O 1
ATOM 710 N N . LEU A 1 89 ? -9.806 6.061 -21.595 1.00 95.75 89 LEU A N 1
ATOM 711 C CA . LEU A 1 89 ? -8.911 7.216 -21.437 1.00 95.75 89 LEU A CA 1
ATOM 712 C C . LEU A 1 89 ? -7.438 6.883 -21.704 1.00 95.75 89 LEU A C 1
ATOM 714 O O . LEU A 1 89 ? -6.632 7.792 -21.881 1.00 95.75 89 LEU A O 1
ATOM 718 N N . VAL A 1 90 ? -7.077 5.598 -21.686 1.00 93.75 90 VAL A N 1
ATOM 719 C CA . VAL A 1 90 ? -5.695 5.120 -21.816 1.00 93.75 90 VAL A CA 1
ATOM 720 C C . VAL A 1 90 ? -5.661 3.935 -22.767 1.00 93.75 90 VAL A C 1
ATOM 722 O O . VAL A 1 90 ? -6.507 3.045 -22.671 1.00 93.75 90 VAL A O 1
ATOM 725 N N . ASP A 1 91 ? -4.657 3.897 -23.638 1.00 92.81 91 ASP A N 1
ATOM 726 C CA . ASP A 1 91 ? -4.442 2.768 -24.535 1.00 92.81 91 ASP A CA 1
ATOM 727 C C . ASP A 1 91 ? -4.254 1.465 -23.756 1.00 92.81 91 ASP A C 1
ATOM 729 O O . ASP A 1 91 ? -3.506 1.378 -22.774 1.00 92.81 91 ASP A O 1
ATOM 733 N N . LEU A 1 92 ? -4.952 0.424 -24.204 1.00 92.31 92 LEU A N 1
ATOM 734 C CA . LEU A 1 92 ? -4.845 -0.887 -23.588 1.00 92.31 92 LEU A CA 1
ATOM 735 C C . LEU A 1 92 ? -3.474 -1.493 -23.919 1.00 92.31 92 LEU A C 1
ATOM 737 O O . LEU A 1 92 ? -3.067 -1.498 -25.084 1.00 92.31 92 LEU A O 1
ATOM 741 N N . PRO A 1 93 ? -2.752 -2.034 -22.922 1.00 92.56 93 PRO A N 1
ATOM 742 C CA . PRO A 1 93 ? -1.459 -2.644 -23.175 1.00 92.56 93 PRO A CA 1
ATOM 743 C C . PRO A 1 93 ? -1.621 -3.883 -24.060 1.00 92.56 93 PRO A C 1
ATOM 745 O O . PRO A 1 93 ? -2.537 -4.686 -23.871 1.00 92.56 93 PRO A O 1
ATOM 748 N N . THR A 1 94 ? -0.685 -4.081 -24.988 1.00 96.94 94 THR A N 1
ATOM 749 C CA . THR A 1 94 ? -0.587 -5.337 -25.742 1.00 96.94 94 THR A CA 1
ATOM 750 C C . THR A 1 94 ? -0.207 -6.491 -24.813 1.00 96.94 94 THR A C 1
ATOM 752 O O . THR A 1 94 ? 0.337 -6.284 -23.723 1.00 96.94 94 THR A O 1
ATOM 755 N N . LEU A 1 95 ? -0.440 -7.732 -25.250 1.00 97.50 95 LEU A N 1
ATOM 756 C CA . LEU A 1 95 ? -0.042 -8.917 -24.483 1.00 97.50 95 LEU A CA 1
ATOM 757 C C . LEU A 1 95 ? 1.470 -8.933 -24.195 1.00 97.50 95 LEU A C 1
ATOM 759 O O . LEU A 1 95 ? 1.896 -9.242 -23.081 1.00 97.50 95 LEU A O 1
ATOM 763 N N . GLU A 1 96 ? 2.280 -8.560 -25.185 1.00 97.56 96 GLU A N 1
ATOM 764 C CA . GLU A 1 96 ? 3.734 -8.460 -25.049 1.00 97.56 96 GLU A CA 1
ATOM 765 C C . GLU A 1 96 ? 4.137 -7.346 -24.079 1.00 97.56 96 GLU A C 1
ATOM 767 O O . GLU A 1 96 ? 4.963 -7.580 -23.195 1.00 97.56 96 GLU A O 1
ATOM 772 N N . GLY A 1 97 ? 3.492 -6.178 -24.164 1.00 96.75 97 GLY A N 1
ATOM 773 C CA . GLY A 1 97 ? 3.714 -5.073 -23.232 1.00 96.75 97 GLY A CA 1
ATOM 774 C C . GLY A 1 97 ? 3.344 -5.441 -21.793 1.00 96.75 97 GLY A C 1
ATOM 775 O O . GLY A 1 97 ? 4.096 -5.163 -20.859 1.00 96.75 97 GLY A O 1
ATOM 776 N N . ALA A 1 98 ? 2.227 -6.147 -21.598 1.00 96.25 98 ALA A N 1
ATOM 777 C CA . ALA A 1 98 ? 1.828 -6.655 -20.291 1.00 96.25 98 ALA A CA 1
ATOM 778 C C . ALA A 1 98 ? 2.846 -7.668 -19.737 1.00 96.25 98 ALA A C 1
ATOM 780 O O . ALA A 1 98 ? 3.218 -7.583 -18.563 1.00 96.25 98 ALA A O 1
ATOM 781 N N . ARG A 1 99 ? 3.338 -8.591 -20.576 1.00 97.50 99 ARG A N 1
ATOM 782 C CA . ARG A 1 99 ? 4.373 -9.567 -20.202 1.00 97.50 99 ARG A CA 1
ATOM 783 C C . ARG A 1 99 ? 5.670 -8.879 -19.788 1.00 97.50 99 ARG A C 1
ATOM 785 O O . ARG A 1 99 ? 6.249 -9.245 -18.764 1.00 97.50 99 ARG A O 1
ATOM 792 N N . GLU A 1 100 ? 6.121 -7.900 -20.562 1.00 97.69 100 GLU A N 1
ATOM 793 C CA . GLU A 1 100 ? 7.361 -7.177 -20.289 1.00 97.69 100 GLU A CA 1
ATOM 794 C C . GLU A 1 100 ? 7.255 -6.350 -19.004 1.00 97.69 100 GLU A C 1
ATOM 796 O O . GLU A 1 100 ? 8.117 -6.447 -18.131 1.00 97.69 100 GLU A O 1
ATOM 801 N N . ARG A 1 101 ? 6.124 -5.665 -18.793 1.00 95.31 101 ARG A N 1
ATOM 802 C CA . ARG A 1 101 ? 5.840 -4.957 -17.538 1.00 95.31 101 ARG A CA 1
ATOM 803 C C . ARG A 1 101 ? 5.917 -5.879 -16.321 1.00 95.31 101 ARG A C 1
ATOM 805 O O . ARG A 1 101 ? 6.459 -5.484 -15.289 1.00 95.31 101 ARG A O 1
ATOM 812 N N . VAL A 1 102 ? 5.385 -7.102 -16.410 1.00 96.00 102 VAL A N 1
ATOM 813 C CA . VAL A 1 102 ? 5.461 -8.082 -15.311 1.00 96.00 102 VAL A CA 1
ATOM 814 C C . VAL A 1 102 ? 6.908 -8.503 -15.052 1.00 96.00 102 VAL A C 1
ATOM 816 O O . VAL A 1 102 ? 7.330 -8.504 -13.895 1.00 96.00 102 VAL A O 1
ATOM 819 N N . LYS A 1 103 ? 7.689 -8.806 -16.097 1.00 96.69 103 LYS A N 1
ATOM 820 C CA . LYS A 1 103 ? 9.114 -9.157 -15.954 1.00 96.69 103 LYS A CA 1
ATOM 821 C C . LYS A 1 103 ? 9.907 -8.042 -15.272 1.00 96.69 103 LYS A C 1
ATOM 823 O O . LYS A 1 103 ? 10.636 -8.312 -14.319 1.00 96.69 103 LYS A O 1
ATOM 828 N N . GLN A 1 104 ? 9.712 -6.802 -15.715 1.00 95.50 104 GLN A N 1
ATOM 829 C CA . GLN A 1 104 ? 10.343 -5.622 -15.125 1.00 95.50 104 GLN A CA 1
ATOM 830 C C . GLN A 1 104 ? 9.892 -5.418 -13.676 1.00 95.50 104 GLN A C 1
ATOM 832 O O . GLN A 1 104 ? 10.713 -5.243 -12.787 1.00 95.50 104 GLN A O 1
ATOM 837 N N . SER A 1 105 ? 8.596 -5.536 -13.387 1.00 93.88 105 SER A N 1
ATOM 838 C CA . SER A 1 105 ? 8.090 -5.396 -12.014 1.00 93.88 105 SER A CA 1
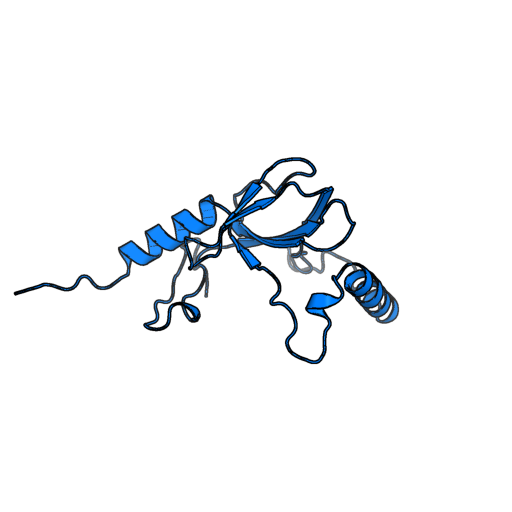ATOM 839 C C . SER A 1 105 ? 8.713 -6.429 -11.068 1.00 93.88 105 SER A C 1
ATOM 841 O O . SER A 1 105 ? 9.087 -6.096 -9.947 1.00 93.88 105 SER A O 1
ATOM 843 N N . LEU A 1 106 ? 8.866 -7.682 -11.512 1.00 95.12 106 LEU A N 1
ATOM 844 C CA . LEU A 1 106 ? 9.453 -8.762 -10.713 1.00 95.12 106 LEU A CA 1
ATOM 845 C C . LEU A 1 106 ? 10.963 -8.606 -10.480 1.00 95.12 106 LEU A C 1
ATOM 847 O O . LEU A 1 106 ? 11.471 -9.129 -9.478 1.00 95.12 106 LEU A O 1
ATOM 851 N N . SER A 1 107 ? 11.685 -7.900 -11.357 1.00 95.75 107 SER A N 1
ATOM 852 C CA . SER A 1 107 ? 13.108 -7.599 -11.148 1.00 95.75 107 SER A CA 1
ATOM 853 C C . SER A 1 107 ? 13.308 -6.622 -9.980 1.00 95.75 107 SER A C 1
ATOM 855 O O . SER A 1 107 ? 14.258 -6.779 -9.214 1.00 95.75 107 SER A O 1
ATOM 857 N N . HIS A 1 108 ? 12.352 -5.713 -9.761 1.00 95.81 108 HIS A N 1
ATOM 858 C CA . HIS A 1 108 ? 12.331 -4.758 -8.647 1.00 95.81 108 HIS A CA 1
ATOM 859 C C . HIS A 1 108 ? 11.737 -5.314 -7.339 1.00 95.81 108 HIS A C 1
ATOM 861 O O . HIS A 1 108 ? 11.790 -4.657 -6.294 1.00 95.81 108 HIS A O 1
ATOM 867 N N . VAL A 1 109 ? 11.210 -6.542 -7.338 1.00 95.94 109 VAL A N 1
ATOM 868 C CA . VAL A 1 109 ? 10.802 -7.233 -6.105 1.00 95.94 109 VAL A CA 1
ATOM 869 C C . VAL A 1 109 ? 12.020 -7.908 -5.472 1.00 95.94 109 VAL A C 1
ATOM 871 O O . VAL A 1 109 ? 12.726 -8.683 -6.126 1.00 95.94 109 VAL A O 1
ATOM 874 N N . ARG A 1 110 ? 12.247 -7.665 -4.176 1.00 95.12 110 ARG A N 1
ATOM 875 C CA . ARG A 1 110 ? 13.325 -8.323 -3.422 1.00 95.12 110 ARG A CA 1
ATOM 876 C C . ARG A 1 110 ? 13.170 -9.846 -3.438 1.00 95.12 110 ARG A C 1
ATOM 878 O O . ARG A 1 110 ? 12.058 -10.370 -3.410 1.00 95.12 110 ARG A O 1
ATOM 885 N N . GLN A 1 111 ? 14.288 -10.571 -3.456 1.00 94.75 111 GLN A N 1
ATOM 886 C CA . GLN A 1 111 ? 14.275 -12.038 -3.536 1.00 94.75 111 GLN A CA 1
ATOM 887 C C . GLN A 1 111 ? 13.548 -12.707 -2.364 1.00 94.75 111 GLN A C 1
ATOM 889 O O . GLN A 1 111 ? 12.912 -13.737 -2.558 1.00 94.75 111 GLN A O 1
ATOM 894 N N . ASP A 1 112 ? 13.574 -12.113 -1.170 1.00 95.62 112 ASP A N 1
ATOM 895 C CA . ASP A 1 112 ? 12.960 -12.693 0.022 1.00 95.62 112 ASP A CA 1
ATOM 896 C C . ASP A 1 112 ? 11.424 -12.752 -0.041 1.00 95.62 112 ASP A C 1
ATOM 898 O O . ASP A 1 112 ? 10.835 -13.670 0.536 1.00 95.62 112 ASP A O 1
ATOM 902 N N . HIS A 1 113 ? 10.795 -11.856 -0.812 1.00 96.00 113 HIS A N 1
ATOM 903 C CA . HIS A 1 113 ? 9.365 -11.905 -1.145 1.00 96.00 113 HIS A CA 1
ATOM 904 C C . HIS A 1 113 ? 9.026 -12.959 -2.214 1.00 96.00 113 HIS A C 1
ATOM 906 O O . HIS A 1 113 ? 7.872 -13.350 -2.337 1.00 96.00 113 HIS A O 1
ATOM 912 N N . LYS A 1 114 ? 10.017 -13.415 -2.994 1.00 94.00 114 LYS A N 1
ATOM 913 C CA . LYS A 1 114 ? 9.849 -14.362 -4.115 1.00 94.00 114 LYS A CA 1
ATOM 914 C C . LYS A 1 114 ? 10.162 -15.816 -3.740 1.00 94.00 114 LYS A C 1
ATOM 916 O O . LYS A 1 114 ? 10.155 -16.683 -4.609 1.00 94.00 114 LYS A O 1
ATOM 921 N N . ARG A 1 115 ? 10.493 -16.090 -2.476 1.00 96.00 115 ARG A N 1
ATOM 922 C CA . ARG A 1 115 ? 10.835 -17.441 -2.008 1.00 96.00 115 ARG A CA 1
ATOM 923 C C . ARG A 1 115 ? 9.619 -18.365 -2.077 1.00 96.00 115 ARG A C 1
ATOM 925 O O . ARG A 1 115 ? 8.525 -17.965 -1.698 1.00 96.00 115 ARG A O 1
ATOM 932 N N . TYR A 1 116 ? 9.838 -19.614 -2.487 1.00 95.38 116 TYR A N 1
ATOM 933 C CA . TYR A 1 116 ? 8.796 -20.648 -2.471 1.00 95.38 116 TYR A CA 1
ATOM 934 C C . TYR A 1 116 ? 8.400 -21.054 -1.049 1.00 95.38 116 TYR A C 1
ATOM 936 O O . TYR A 1 116 ? 7.222 -21.238 -0.763 1.00 95.38 116 TYR A O 1
ATOM 944 N N . LEU A 1 117 ? 9.386 -21.178 -0.155 1.00 96.12 117 LEU A N 1
ATOM 945 C CA . LEU A 1 117 ? 9.170 -21.546 1.240 1.00 96.12 117 LEU A CA 1
ATOM 946 C C . LEU A 1 117 ? 9.279 -20.307 2.131 1.00 96.12 117 LEU A C 1
ATOM 948 O O . LEU A 1 117 ? 10.302 -19.620 2.112 1.00 96.12 117 LEU A O 1
ATOM 952 N N . ASN A 1 118 ? 8.235 -20.059 2.926 1.00 94.56 118 ASN A N 1
ATOM 953 C CA . ASN A 1 118 ? 8.156 -18.973 3.909 1.00 94.56 118 ASN A CA 1
ATOM 954 C C . ASN A 1 118 ? 8.595 -17.602 3.345 1.00 94.56 118 ASN A C 1
ATOM 956 O O . ASN A 1 118 ? 9.559 -17.009 3.851 1.00 94.56 118 ASN A O 1
ATOM 960 N N . PRO A 1 119 ? 7.935 -17.091 2.283 1.00 97.00 119 PRO A N 1
ATOM 961 C CA . PRO A 1 119 ? 8.245 -15.771 1.747 1.00 97.00 119 PRO A CA 1
ATOM 962 C C . PRO A 1 119 ? 8.041 -14.693 2.812 1.00 97.00 119 PRO A C 1
ATOM 964 O O . PRO A 1 119 ? 7.124 -14.763 3.631 1.00 97.00 119 PRO A O 1
ATOM 967 N N . THR A 1 120 ? 8.886 -13.663 2.782 1.00 95.56 120 THR A N 1
ATOM 968 C CA . THR A 1 120 ? 8.692 -12.499 3.652 1.00 95.56 120 THR A CA 1
ATOM 969 C C . THR A 1 120 ? 7.387 -11.805 3.250 1.00 95.56 120 THR A C 1
ATOM 971 O O . THR A 1 120 ? 7.251 -11.457 2.072 1.00 95.56 120 THR A O 1
ATOM 974 N N . PRO A 1 121 ? 6.445 -11.543 4.174 1.00 94.81 121 PRO A N 1
ATOM 975 C CA . PRO A 1 121 ? 5.238 -10.792 3.852 1.00 94.81 121 PRO A CA 1
ATOM 976 C C . PRO A 1 121 ? 5.576 -9.414 3.280 1.00 94.81 121 PRO A C 1
ATOM 978 O O . PRO A 1 121 ? 6.421 -8.690 3.818 1.00 94.81 121 PRO A O 1
ATOM 981 N N . TYR A 1 122 ? 4.929 -9.052 2.175 1.00 96.38 122 TYR A N 1
ATOM 982 C CA . TYR A 1 122 ? 5.092 -7.729 1.589 1.00 96.38 122 TYR A CA 1
ATOM 983 C C . TYR A 1 122 ? 4.313 -6.696 2.404 1.00 96.38 122 TYR A C 1
ATOM 985 O O . TYR A 1 122 ? 3.176 -6.932 2.814 1.00 96.38 122 TYR A O 1
ATOM 993 N N . LYS A 1 123 ? 4.938 -5.549 2.668 1.00 96.44 123 LYS A N 1
ATOM 994 C CA . LYS A 1 123 ? 4.355 -4.524 3.531 1.00 96.44 123 LYS A CA 1
ATOM 995 C C . LYS A 1 123 ? 3.329 -3.709 2.754 1.00 96.44 123 LYS A C 1
ATOM 997 O O . LYS A 1 123 ? 3.658 -3.090 1.745 1.00 96.44 123 LYS A O 1
ATOM 1002 N N . VAL A 1 124 ? 2.115 -3.664 3.285 1.00 97.00 124 VAL A N 1
ATOM 1003 C CA . VAL A 1 124 ? 1.075 -2.720 2.880 1.00 97.00 124 VAL A CA 1
ATOM 1004 C C . VAL A 1 124 ? 0.803 -1.816 4.072 1.00 97.00 124 VAL A C 1
ATOM 1006 O O . VAL A 1 124 ? 0.546 -2.291 5.178 1.00 97.00 124 VAL A O 1
ATOM 1009 N N . SER A 1 125 ? 0.931 -0.514 3.873 1.00 97.69 125 SER A N 1
ATOM 1010 C CA . SER A 1 125 ? 0.809 0.486 4.930 1.00 97.69 125 SER A CA 1
ATOM 1011 C C . SER A 1 125 ? -0.216 1.545 4.564 1.00 97.69 125 SER A C 1
ATOM 1013 O O . SER A 1 125 ? -0.584 1.699 3.403 1.00 97.69 125 SER A O 1
ATOM 1015 N N . VAL A 1 126 ? -0.674 2.283 5.566 1.00 98.12 126 VAL A N 1
ATOM 1016 C CA . VAL A 1 126 ? -1.571 3.428 5.420 1.00 98.12 126 VAL A CA 1
ATOM 1017 C C . VAL A 1 126 ? -0.848 4.714 5.819 1.00 98.12 126 VAL A C 1
ATOM 1019 O O . VAL A 1 126 ? 0.081 4.675 6.636 1.00 98.12 126 VAL A O 1
ATOM 1022 N N . SER A 1 127 ? -1.260 5.842 5.238 1.00 98.06 127 SER A N 1
ATOM 1023 C CA . SER A 1 127 ? -0.836 7.170 5.692 1.00 98.06 127 SER A CA 1
ATOM 1024 C C . SER A 1 127 ? -1.328 7.452 7.111 1.00 98.06 127 SER A C 1
ATOM 1026 O O . SER A 1 127 ? -2.275 6.833 7.600 1.00 98.06 127 SER A O 1
ATOM 1028 N N . GLU A 1 128 ? -0.713 8.436 7.763 1.00 96.50 128 GLU A N 1
ATOM 1029 C CA . GLU A 1 128 ? -1.158 8.929 9.069 1.00 96.50 128 GLU A CA 1
ATOM 1030 C C . GLU A 1 128 ? -2.624 9.389 9.044 1.00 96.50 128 GLU A C 1
ATOM 1032 O O . GLU A 1 128 ? -3.403 9.070 9.945 1.00 96.50 128 GLU A O 1
ATOM 1037 N N . LYS A 1 129 ? -3.025 10.104 7.985 1.00 97.19 129 LYS A N 1
ATOM 1038 C CA . LYS A 1 129 ? -4.392 10.609 7.841 1.00 97.19 129 LYS A CA 1
ATOM 1039 C C . LYS A 1 129 ? -5.388 9.462 7.676 1.00 97.19 129 LYS A C 1
ATOM 1041 O O . LYS A 1 129 ? -6.401 9.437 8.372 1.00 97.19 129 LYS A O 1
ATOM 1046 N N . LEU A 1 130 ? -5.085 8.480 6.820 1.00 97.38 130 LEU A N 1
ATOM 1047 C CA . LEU A 1 130 ? -5.928 7.296 6.640 1.00 97.38 130 LEU A CA 1
ATOM 1048 C C . LEU A 1 130 ? -5.992 6.435 7.912 1.00 97.38 130 LEU A C 1
ATOM 1050 O O . LEU A 1 130 ? -7.059 5.917 8.237 1.00 97.38 130 LEU A O 1
ATOM 1054 N N . TYR A 1 131 ? -4.885 6.307 8.649 1.00 97.06 131 TYR A N 1
ATOM 1055 C CA . TYR A 1 131 ? -4.846 5.609 9.935 1.00 97.06 131 TYR A CA 1
ATOM 1056 C C . TYR A 1 131 ? -5.798 6.255 10.944 1.00 97.06 131 TYR A C 1
ATOM 1058 O O . TYR A 1 131 ? -6.676 5.583 11.485 1.00 97.06 131 TYR A O 1
ATOM 1066 N N . THR A 1 132 ? -5.666 7.563 11.166 1.00 96.44 132 THR A N 1
ATOM 1067 C CA . THR A 1 132 ? -6.509 8.306 12.114 1.00 96.44 132 THR A CA 1
ATOM 1068 C C . THR A 1 132 ? -7.978 8.263 11.701 1.00 96.44 132 THR A C 1
ATOM 1070 O O . THR A 1 132 ? -8.856 8.038 12.533 1.00 96.44 132 THR A O 1
ATOM 1073 N N . PHE A 1 133 ? -8.252 8.390 10.403 1.00 96.25 133 PHE A N 1
ATOM 1074 C CA . PHE A 1 133 ? -9.596 8.282 9.847 1.00 96.25 133 PHE A CA 1
ATOM 1075 C C . PHE A 1 133 ? -10.237 6.909 10.088 1.00 96.25 133 PHE A C 1
ATOM 1077 O O . PHE A 1 133 ? -11.390 6.829 10.514 1.00 96.25 133 PHE A O 1
ATOM 1084 N N . LEU A 1 134 ? -9.485 5.827 9.866 1.00 95.44 134 LEU A N 1
ATOM 1085 C CA . LEU A 1 134 ? -9.926 4.464 10.160 1.00 95.44 134 LEU A CA 1
ATOM 1086 C C . LEU A 1 134 ? -10.290 4.300 11.640 1.00 95.44 134 LEU A C 1
ATOM 1088 O O . LEU A 1 134 ? -11.371 3.799 11.939 1.00 95.44 134 LEU A O 1
ATOM 1092 N N . HIS A 1 135 ? -9.411 4.725 12.552 1.00 93.75 135 HIS A N 1
ATOM 1093 C CA . HIS A 1 135 ? -9.621 4.559 13.994 1.00 93.75 135 HIS A CA 1
ATOM 1094 C C . HIS A 1 135 ? -10.796 5.401 14.493 1.00 93.75 135 HIS A C 1
ATOM 1096 O O . HIS A 1 135 ? -11.598 4.921 15.288 1.00 93.75 135 HIS A O 1
ATOM 1102 N N . SER A 1 136 ? -10.951 6.621 13.973 1.00 94.69 136 SER A N 1
ATOM 1103 C CA . SER A 1 136 ? -12.096 7.477 14.286 1.00 94.69 136 SER A CA 1
ATOM 1104 C C . SER A 1 136 ? -13.419 6.820 13.881 1.00 94.69 136 SER A C 1
ATOM 1106 O O . SER A 1 136 ? -14.322 6.698 14.708 1.00 94.69 136 SER A O 1
ATOM 1108 N N . LEU A 1 137 ? -13.516 6.317 12.644 1.00 93.81 137 LEU A N 1
ATOM 1109 C CA . LEU A 1 137 ? -14.712 5.608 12.180 1.00 93.81 137 LEU A CA 1
ATOM 1110 C C . LEU A 1 137 ? -14.952 4.307 12.944 1.00 93.81 137 LEU A C 1
ATOM 1112 O O . LEU A 1 137 ? -16.101 3.954 13.199 1.00 93.81 137 LEU A O 1
ATOM 1116 N N . TRP A 1 138 ? -13.894 3.591 13.319 1.00 92.19 138 TRP A N 1
ATOM 1117 C CA . TRP A 1 138 ? -14.029 2.383 14.120 1.00 92.19 138 TRP A CA 1
ATOM 1118 C C . TRP A 1 138 ? -14.627 2.686 15.494 1.00 92.19 138 TRP A C 1
ATOM 1120 O O . TRP A 1 138 ? -15.639 2.085 15.837 1.00 92.19 138 TRP A O 1
ATOM 1130 N N . LEU A 1 139 ? -14.076 3.655 16.230 1.00 91.88 139 LEU A N 1
ATOM 1131 C CA . LEU A 1 139 ? -14.568 4.043 17.556 1.00 91.88 139 LEU A CA 1
ATOM 1132 C C . LEU A 1 139 ? -16.019 4.540 17.527 1.00 91.88 139 LEU A C 1
ATOM 1134 O O . LEU A 1 139 ? -16.776 4.246 18.442 1.00 91.88 139 LEU A O 1
ATOM 1138 N N . GLN A 1 140 ? -16.428 5.241 16.467 1.00 91.69 140 GLN A N 1
ATOM 1139 C CA . GLN A 1 140 ? -17.811 5.708 16.303 1.00 91.69 140 GLN A CA 1
ATOM 1140 C C . GLN A 1 140 ? -18.827 4.576 16.089 1.00 91.69 140 GLN A C 1
ATOM 1142 O O . GLN A 1 140 ? -20.001 4.750 16.397 1.00 91.69 140 GLN A O 1
ATOM 1147 N N . ASN A 1 141 ? -18.401 3.444 15.517 1.00 90.62 141 ASN A N 1
ATOM 1148 C CA . ASN A 1 141 ? -19.288 2.334 15.146 1.00 90.62 141 ASN A CA 1
ATOM 1149 C C . ASN A 1 141 ? -19.115 1.104 16.052 1.00 90.62 141 ASN A C 1
ATOM 1151 O O . ASN A 1 141 ? -19.912 0.168 15.972 1.00 90.62 141 ASN A O 1
ATOM 1155 N N . ALA A 1 142 ? -18.055 1.060 16.861 1.00 88.75 142 ALA A N 1
ATOM 1156 C CA . ALA A 1 142 ? -17.802 -0.036 17.779 1.00 88.75 142 ALA A CA 1
ATOM 1157 C C . ALA A 1 142 ? -18.884 -0.052 18.874 1.00 88.75 142 ALA A C 1
ATOM 1159 O O . ALA A 1 142 ? -19.221 1.003 19.415 1.00 88.75 142 ALA A O 1
ATOM 1160 N N . PRO A 1 143 ? -19.441 -1.228 19.213 1.00 85.31 143 PRO A N 1
ATOM 1161 C CA . PRO A 1 143 ? -20.439 -1.323 20.267 1.00 85.31 143 PRO A CA 1
ATOM 1162 C C . PRO A 1 143 ? -19.825 -0.898 21.605 1.00 85.31 143 PRO A C 1
ATOM 1164 O O . PRO A 1 143 ? -18.732 -1.338 21.965 1.00 85.31 143 PRO A O 1
ATOM 1167 N N . ILE A 1 144 ? -20.543 -0.057 22.346 1.00 86.56 144 ILE A N 1
ATOM 1168 C CA . ILE A 1 144 ? -20.165 0.345 23.701 1.00 86.56 144 ILE A CA 1
ATOM 1169 C C . ILE A 1 144 ? -20.756 -0.685 24.660 1.00 86.56 144 ILE A C 1
ATOM 1171 O O . ILE A 1 144 ? -21.974 -0.841 24.730 1.00 86.56 144 ILE A O 1
ATOM 1175 N N . GLY A 1 145 ? -19.897 -1.405 25.380 1.00 82.50 145 GLY A N 1
ATOM 1176 C CA . GLY A 1 145 ? -20.336 -2.278 26.465 1.00 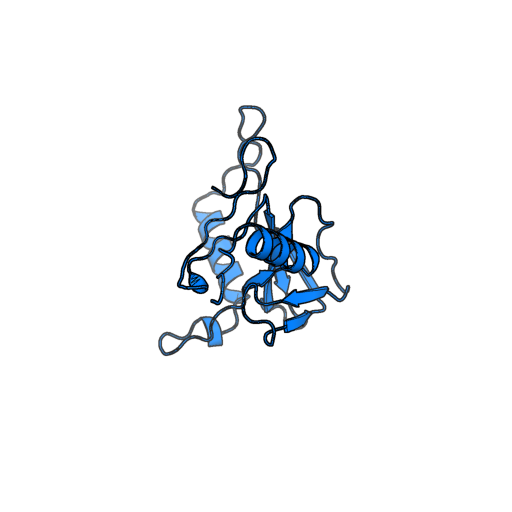82.50 145 GLY A CA 1
ATOM 1177 C C . GLY A 1 145 ? -20.770 -1.444 27.668 1.00 82.50 145 GLY A C 1
ATOM 1178 O O . GLY A 1 145 ? -20.021 -0.575 28.110 1.00 82.50 145 GLY A O 1
ATOM 1179 N N . GLN A 1 146 ? -21.963 -1.703 28.196 1.00 79.94 146 GLN A N 1
ATOM 1180 C CA . GLN A 1 146 ? -22.355 -1.228 29.521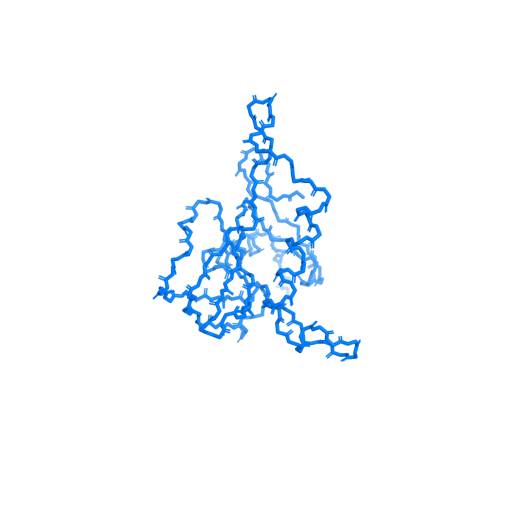 1.00 79.94 146 GLN A CA 1
ATOM 1181 C C . GLN A 1 146 ? -21.885 -2.261 30.547 1.00 79.94 146 GLN A C 1
ATOM 1183 O O . GLN A 1 146 ? -22.127 -3.454 30.374 1.00 79.94 146 GLN A O 1
ATOM 1188 N N . LEU A 1 147 ? -21.156 -1.803 31.562 1.00 77.56 147 LEU A N 1
ATOM 1189 C CA . LEU A 1 147 ? -20.769 -2.619 32.709 1.00 77.56 147 LEU A CA 1
ATOM 1190 C C . LEU A 1 147 ? -21.759 -2.297 33.834 1.00 77.56 147 LEU A C 1
ATOM 1192 O O . LEU A 1 147 ? -21.846 -1.134 34.231 1.00 77.56 147 LEU A O 1
ATOM 1196 N N . GLU A 1 148 ? -22.511 -3.302 34.279 1.00 68.31 148 GLU A N 1
ATOM 1197 C CA . GLU A 1 148 ? -23.324 -3.272 35.506 1.00 68.31 148 GLU A CA 1
ATOM 1198 C C . GLU A 1 148 ? -22.528 -3.830 36.691 1.00 68.31 148 GLU A C 1
ATOM 1200 O O . GLU A 1 148 ? -21.741 -4.786 36.475 1.00 68.31 148 GLU A O 1
#

Organism: NCBI:txid2011161